Protein AF-A0A9N7RIL9-F1 (afdb_monomer_lite)

InterPro domains:
  IPR019371 KxDL domain [PF10241] (20-104)
  IPR039843 KxDL motif-containing protein 1-like [PTHR13511] (5-124)

Structure (mmCIF, N/CA/C/O backbone):
data_AF-A0A9N7RIL9-F1
#
_entry.id   AF-A0A9N7RIL9-F1
#
loop_
_atom_site.group_PDB
_atom_site.id
_atom_site.type_symbol
_atom_site.label_atom_id
_atom_site.label_alt_id
_atom_site.label_comp_id
_atom_site.label_asym_id
_atom_site.label_entity_id
_atom_site.label_seq_id
_atom_site.pdbx_PDB_ins_code
_atom_site.Cartn_x
_atom_site.Cartn_y
_atom_site.Cartn_z
_atom_site.occupancy
_atom_site.B_iso_or_equiv
_atom_site.auth_seq_id
_atom_site.auth_comp_id
_atom_site.auth_asym_id
_atom_site.auth_atom_id
_atom_site.pdbx_PDB_model_num
ATOM 1 N N . MET A 1 1 ? -43.716 -28.023 68.173 1.00 58.66 1 MET A N 1
ATOM 2 C CA . MET A 1 1 ? -42.344 -28.369 67.724 1.00 58.66 1 MET A CA 1
ATOM 3 C C . MET A 1 1 ? -42.119 -28.126 66.230 1.00 58.66 1 MET A C 1
ATOM 5 O O . MET A 1 1 ? -41.064 -27.609 65.900 1.00 58.66 1 MET A O 1
ATOM 9 N N . ALA A 1 2 ? -43.065 -28.442 65.333 1.00 64.94 2 ALA A N 1
ATOM 10 C CA . ALA A 1 2 ? -42.911 -28.171 63.893 1.00 64.94 2 ALA A 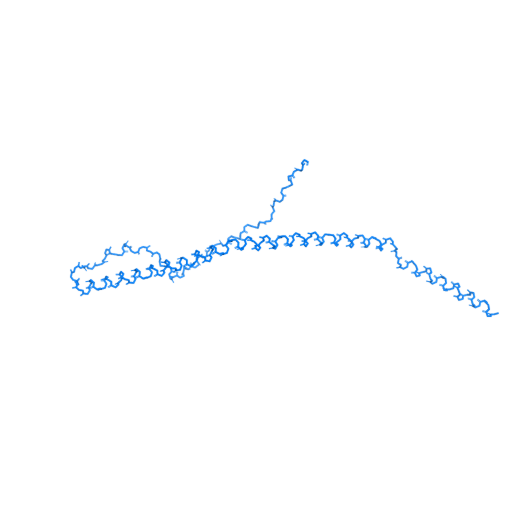CA 1
ATOM 11 C C . ALA A 1 2 ? -42.821 -26.667 63.543 1.00 64.94 2 ALA A C 1
ATOM 13 O O . ALA A 1 2 ? -42.020 -26.287 62.695 1.00 64.94 2 ALA A O 1
ATOM 14 N N . ASP A 1 3 ? -43.577 -25.824 64.249 1.00 67.00 3 ASP A N 1
ATOM 15 C CA . ASP A 1 3 ? -43.666 -24.379 63.985 1.00 67.00 3 ASP A CA 1
ATOM 16 C C . ASP A 1 3 ? -42.359 -23.625 64.306 1.00 67.00 3 ASP A C 1
ATOM 18 O O . ASP A 1 3 ? -41.794 -22.933 63.467 1.00 67.00 3 ASP A O 1
ATOM 22 N N . SER A 1 4 ? -41.763 -23.914 65.468 1.00 75.31 4 SER A N 1
ATOM 23 C CA . SER A 1 4 ? -40.465 -23.358 65.894 1.00 75.31 4 SER A CA 1
ATOM 24 C C . SER A 1 4 ? -39.304 -23.712 64.948 1.00 75.31 4 SER A C 1
ATOM 26 O O . SER A 1 4 ? -38.382 -22.917 64.765 1.00 75.31 4 SER A O 1
ATOM 28 N N . LYS A 1 5 ? -39.343 -24.889 64.308 1.00 79.38 5 LYS A N 1
ATOM 29 C CA . LYS A 1 5 ? -38.325 -25.291 63.326 1.00 79.38 5 LYS A CA 1
ATOM 30 C C . LYS A 1 5 ? -38.483 -24.528 62.006 1.00 79.38 5 LYS A C 1
ATOM 32 O O . LYS A 1 5 ? -37.482 -24.157 61.400 1.00 79.38 5 LYS A O 1
ATOM 37 N N . SER A 1 6 ? -39.725 -24.276 61.590 1.00 82.81 6 SER A N 1
ATOM 38 C CA . SER A 1 6 ? -40.055 -23.476 60.405 1.00 82.81 6 SER A CA 1
ATOM 39 C C . SER A 1 6 ? -39.596 -22.022 60.563 1.00 82.81 6 SER A C 1
ATOM 41 O O . SER A 1 6 ? -38.918 -21.485 59.688 1.00 82.81 6 SER A O 1
ATOM 43 N N . GLU A 1 7 ? -39.868 -21.410 61.718 1.00 85.06 7 GLU A N 1
ATOM 44 C CA . GLU A 1 7 ? -39.427 -20.045 62.029 1.00 85.06 7 GLU A CA 1
ATOM 45 C C . GLU A 1 7 ? -37.898 -19.926 62.108 1.00 85.06 7 GLU A C 1
ATOM 47 O O . GLU A 1 7 ? -37.322 -18.997 61.545 1.00 85.06 7 GLU A O 1
ATOM 52 N N . SER A 1 8 ? -37.220 -20.902 62.722 1.00 88.25 8 SER A N 1
ATOM 53 C CA . SER A 1 8 ? -35.751 -20.949 62.771 1.00 88.25 8 SER A CA 1
ATOM 54 C C . SER A 1 8 ? -35.124 -21.071 61.377 1.00 88.25 8 SER A C 1
ATOM 56 O O . SER A 1 8 ? -34.173 -20.354 61.067 1.00 88.25 8 SER A O 1
ATOM 58 N N . MET A 1 9 ? -35.677 -21.924 60.508 1.00 89.75 9 MET A N 1
ATOM 59 C CA . MET A 1 9 ? -35.212 -22.052 59.123 1.00 89.75 9 MET A CA 1
ATOM 60 C C . MET A 1 9 ? -35.422 -20.766 58.325 1.00 89.75 9 MET A C 1
ATOM 62 O O . MET A 1 9 ? -34.564 -20.387 57.528 1.00 89.75 9 MET A O 1
ATOM 66 N N . ARG A 1 10 ? -36.546 -20.081 58.544 1.00 90.88 10 ARG A N 1
ATOM 67 C CA . ARG A 1 10 ? -36.850 -18.821 57.872 1.00 90.88 10 ARG A CA 1
ATOM 68 C C . ARG A 1 10 ? -35.921 -17.695 58.331 1.00 90.88 10 ARG A C 1
ATOM 70 O O . ARG A 1 10 ? -35.387 -16.988 57.485 1.00 90.88 10 ARG A O 1
ATOM 77 N N . SER A 1 11 ? -35.647 -17.594 59.631 1.00 91.25 11 SER A N 1
ATOM 78 C CA . SER A 1 11 ? -34.666 -16.645 60.170 1.00 91.25 11 SER A CA 1
ATOM 79 C C . SER A 1 11 ? -33.259 -16.913 59.627 1.00 91.25 11 SER A C 1
ATOM 81 O O . SER A 1 11 ? -32.573 -15.979 59.229 1.00 91.25 11 SER A O 1
ATOM 83 N N . ALA A 1 12 ? -32.842 -18.181 59.545 1.00 92.19 12 ALA A N 1
ATOM 84 C CA . ALA A 1 12 ? -31.547 -18.548 58.974 1.00 92.19 12 ALA A CA 1
ATOM 85 C C . ALA A 1 12 ? -31.454 -18.210 57.475 1.00 92.19 12 ALA A C 1
ATOM 87 O O . ALA A 1 12 ? -30.419 -17.738 57.014 1.00 92.19 12 ALA A O 1
ATOM 88 N N . ALA A 1 13 ? -32.535 -18.403 56.711 1.00 93.62 13 ALA A N 1
ATOM 89 C CA . ALA A 1 13 ? -32.590 -18.017 55.302 1.00 93.62 13 ALA A CA 1
ATOM 90 C C . ALA A 1 13 ? -32.543 -16.489 55.110 1.00 93.62 13 ALA A C 1
ATOM 92 O O . ALA A 1 13 ? -31.906 -16.005 54.174 1.00 93.62 13 ALA A O 1
ATOM 93 N N . GLU A 1 14 ? -33.184 -15.724 55.997 1.00 92.88 14 GLU A N 1
ATOM 94 C CA . GLU A 1 14 ? -33.138 -14.259 55.986 1.00 92.88 14 GLU A CA 1
ATOM 95 C C . GLU A 1 14 ? -31.742 -13.720 56.338 1.00 92.88 14 GLU A C 1
ATOM 97 O O . GLU A 1 14 ? -31.284 -12.774 55.698 1.00 92.88 14 GLU A O 1
ATOM 102 N N . GLU A 1 15 ? -31.049 -14.334 57.302 1.00 92.00 15 GLU A N 1
ATOM 103 C CA . GLU A 1 15 ? -29.650 -14.032 57.649 1.00 92.00 15 GLU A CA 1
ATOM 104 C C . GLU A 1 15 ? -28.726 -14.287 56.447 1.00 92.00 15 GLU A C 1
ATOM 106 O O . GLU A 1 15 ? -27.992 -13.406 56.001 1.00 92.00 15 GLU A O 1
ATOM 111 N N . LEU A 1 16 ? -28.847 -15.472 55.843 1.00 92.12 16 LEU A N 1
ATOM 112 C CA . LEU A 1 16 ? -28.032 -15.893 54.705 1.00 92.12 16 LEU A CA 1
ATOM 113 C C . LEU A 1 16 ? -28.285 -15.004 53.479 1.00 92.12 16 LEU A C 1
ATOM 115 O O . LEU A 1 16 ? -27.351 -14.638 52.772 1.00 92.12 16 LEU A O 1
ATOM 119 N N . SER A 1 17 ? -29.533 -14.575 53.258 1.00 91.62 17 SER A N 1
ATOM 120 C CA . SER A 1 17 ? -29.874 -13.616 52.204 1.00 91.62 17 SER A CA 1
ATOM 121 C C . SER A 1 17 ? -29.326 -12.206 52.458 1.00 91.62 17 SER A C 1
ATOM 123 O O . SER A 1 17 ? -29.117 -11.481 51.482 1.00 91.62 17 SER A O 1
ATOM 125 N N . ARG A 1 18 ? -29.132 -11.783 53.715 1.00 87.50 18 ARG A N 1
ATOM 126 C CA . ARG A 1 18 ? -28.498 -10.491 54.033 1.00 87.50 18 ARG A CA 1
ATOM 127 C C . ARG A 1 18 ? -27.005 -10.538 53.757 1.00 87.50 18 ARG A C 1
ATOM 129 O O . ARG A 1 18 ? -26.522 -9.655 53.059 1.00 87.50 18 ARG A O 1
ATOM 136 N N . GLU A 1 19 ? -26.321 -11.588 54.198 1.00 88.25 19 GLU A N 1
ATOM 137 C CA . GLU A 1 19 ? -24.904 -11.810 53.875 1.00 88.25 19 GLU A CA 1
ATOM 138 C C . GLU A 1 19 ? -24.683 -11.924 52.358 1.00 88.25 19 GLU A C 1
ATOM 140 O O . GLU A 1 19 ? -23.740 -11.374 51.800 1.00 88.25 19 GLU A O 1
ATOM 145 N N . PHE A 1 20 ? -25.615 -12.539 51.626 1.00 85.50 20 PHE A N 1
ATOM 146 C CA . PHE A 1 20 ? -25.522 -12.582 50.164 1.00 85.50 20 PHE A CA 1
ATOM 147 C C . PHE A 1 20 ? -25.625 -11.201 49.494 1.00 85.50 20 PHE A C 1
ATOM 149 O O . PHE A 1 20 ? -25.102 -11.009 48.399 1.00 85.50 20 PHE A O 1
ATOM 156 N N . LYS A 1 21 ? -26.286 -10.228 50.134 1.00 84.38 21 LYS A N 1
ATOM 157 C CA . LYS A 1 21 ? -26.389 -8.849 49.629 1.00 84.38 21 LYS A CA 1
ATOM 158 C C . LYS A 1 21 ? -25.150 -8.007 49.924 1.00 84.38 21 LYS A C 1
ATOM 160 O O . LYS A 1 21 ? -24.951 -7.018 49.233 1.00 84.38 21 LYS A O 1
ATOM 165 N N . THR A 1 22 ? -24.339 -8.372 50.916 1.00 84.62 22 THR A N 1
ATOM 166 C CA . THR A 1 22 ? -23.093 -7.654 51.247 1.00 84.62 22 THR A CA 1
ATOM 167 C C . THR A 1 22 ? -21.914 -8.113 50.388 1.00 84.62 22 THR A C 1
ATOM 169 O O . THR A 1 22 ? -20.946 -7.377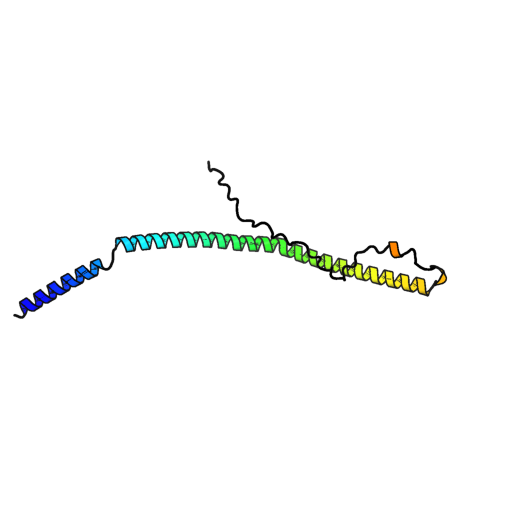 50.234 1.00 84.62 22 THR A O 1
ATOM 172 N N . LEU A 1 23 ? -22.013 -9.298 49.776 1.00 86.06 23 LEU A N 1
ATOM 173 C CA . LEU A 1 23 ? -21.013 -9.866 48.864 1.00 86.06 23 LEU A CA 1
ATOM 174 C C . LEU A 1 23 ? -20.796 -9.060 47.574 1.00 86.06 23 LEU A C 1
ATOM 176 O O . LEU A 1 23 ? -19.775 -9.244 46.912 1.00 86.06 23 LEU A O 1
ATOM 180 N N . VAL A 1 24 ? -21.742 -8.199 47.197 1.00 86.56 24 VAL A N 1
ATOM 181 C CA . VAL A 1 24 ? -21.651 -7.371 45.992 1.00 86.56 24 VAL A CA 1
ATOM 182 C C . VAL A 1 24 ? -21.940 -5.927 46.359 1.00 86.56 24 VAL A C 1
ATOM 184 O O . VAL A 1 24 ? -23.076 -5.569 46.667 1.00 86.56 24 VAL A O 1
ATOM 187 N N . ASP A 1 25 ? -20.910 -5.093 46.276 1.00 89.00 25 ASP A N 1
ATOM 188 C CA . ASP A 1 25 ? -21.053 -3.661 46.468 1.00 89.00 25 ASP A CA 1
ATOM 189 C C . ASP A 1 25 ? -21.591 -3.002 45.185 1.00 89.00 25 ASP A C 1
ATOM 191 O O . ASP A 1 25 ? -21.004 -3.074 44.101 1.00 89.00 25 ASP A O 1
ATOM 195 N N . SER A 1 26 ? -22.765 -2.378 45.289 1.00 87.69 26 SER A N 1
ATOM 196 C CA . SER A 1 26 ? -23.422 -1.731 44.151 1.00 87.69 26 SER A CA 1
ATOM 197 C C . SER A 1 26 ? -22.695 -0.475 43.665 1.00 87.69 26 SER A C 1
ATOM 199 O O . SER A 1 26 ? -22.826 -0.111 42.497 1.00 87.69 26 SER A O 1
ATOM 201 N N . GLN A 1 27 ? -21.952 0.198 44.545 1.00 92.31 27 GLN A N 1
ATOM 202 C CA . GLN A 1 27 ? -21.197 1.400 44.207 1.00 92.31 27 GLN A CA 1
ATOM 203 C C . GLN A 1 27 ? -19.936 1.034 43.412 1.00 92.31 27 GLN A C 1
ATOM 205 O O . GLN A 1 27 ? -19.639 1.691 42.411 1.00 92.31 27 GLN A O 1
ATOM 210 N N . ASP A 1 28 ? -19.258 -0.052 43.778 1.00 93.12 28 ASP A N 1
ATOM 211 C CA . ASP A 1 28 ? -18.134 -0.607 43.023 1.00 93.12 28 ASP A CA 1
ATOM 212 C C . ASP A 1 28 ? -18.570 -1.090 41.635 1.00 93.12 28 ASP A C 1
ATOM 214 O O . ASP A 1 28 ? -17.876 -0.834 40.649 1.00 93.12 28 ASP A O 1
ATOM 218 N N . LEU A 1 29 ? -19.746 -1.724 41.519 1.00 93.69 29 LEU A N 1
ATOM 219 C CA . LEU A 1 29 ? -20.303 -2.111 40.217 1.00 93.69 29 LEU A CA 1
ATOM 220 C C . LEU A 1 29 ? -20.583 -0.905 39.312 1.00 93.69 29 LEU A C 1
ATOM 222 O O . LEU A 1 29 ? -20.283 -0.956 38.117 1.00 93.69 29 LEU A O 1
ATOM 226 N N . GLU A 1 30 ? -21.130 0.183 39.856 1.00 96.12 30 GLU A N 1
ATOM 227 C CA . GLU A 1 30 ? -21.391 1.392 39.070 1.00 96.12 30 GLU A CA 1
ATOM 228 C C . GLU A 1 30 ? -20.083 2.108 38.690 1.00 96.12 30 GLU A C 1
ATOM 230 O O . GLU A 1 30 ? -19.924 2.535 37.546 1.00 96.12 30 GLU A O 1
ATOM 235 N N . SER A 1 31 ? -19.098 2.148 39.593 1.00 97.19 31 SER A N 1
ATOM 236 C CA . SER A 1 31 ? -17.749 2.663 39.310 1.00 97.19 31 SER A CA 1
ATOM 237 C C . SER A 1 31 ? -17.045 1.856 38.211 1.00 97.19 31 SER A C 1
ATOM 239 O O . SER A 1 31 ? -16.453 2.417 37.277 1.00 97.19 31 SER A O 1
ATOM 241 N N . LEU A 1 32 ? -17.164 0.524 38.257 1.00 97.50 32 LEU A N 1
ATOM 242 C CA . LEU A 1 32 ? -16.642 -0.370 37.227 1.00 97.50 32 LEU A CA 1
ATOM 243 C C . LEU A 1 32 ? -17.328 -0.116 35.883 1.00 97.50 32 LEU A C 1
ATOM 245 O O . LEU A 1 32 ? -16.650 0.019 34.863 1.00 97.50 32 LEU A O 1
ATOM 249 N N . ARG A 1 33 ? -18.658 0.003 35.876 1.00 97.62 33 ARG A N 1
ATOM 250 C CA . ARG A 1 33 ? -19.440 0.313 34.676 1.00 97.62 33 ARG A CA 1
ATOM 251 C C . ARG A 1 33 ? -19.047 1.663 34.076 1.00 97.62 33 ARG A C 1
ATOM 253 O O . ARG A 1 33 ? -18.853 1.764 32.865 1.00 97.62 33 ARG A 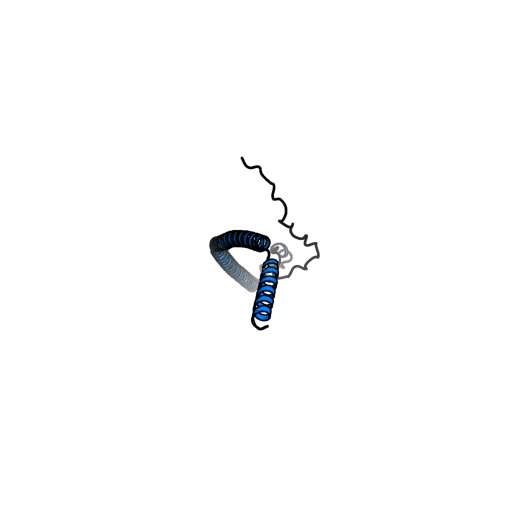O 1
ATOM 260 N N . GLN A 1 34 ? -18.888 2.692 34.905 1.00 98.31 34 GLN A N 1
ATOM 261 C CA . GLN A 1 34 ? -18.440 4.013 34.468 1.00 98.31 34 GLN A CA 1
ATOM 262 C C . GLN A 1 34 ? -17.041 3.942 33.842 1.00 98.31 34 GLN A C 1
ATOM 264 O O . GLN A 1 34 ? -16.814 4.496 32.764 1.00 98.31 34 GLN A O 1
ATOM 269 N N . SER A 1 35 ? -16.123 3.209 34.475 1.00 98.31 35 SER A N 1
ATOM 270 C CA . SER A 1 35 ? -14.767 2.998 33.961 1.00 98.31 35 SER A CA 1
ATOM 271 C C . SER A 1 35 ? -14.776 2.266 32.617 1.00 98.31 35 SER A C 1
ATOM 273 O O . SER A 1 35 ? -14.081 2.672 31.686 1.00 98.31 35 SER A O 1
ATOM 275 N N . GLN A 1 36 ? -15.607 1.231 32.474 1.00 98.56 36 GLN A N 1
ATOM 276 C CA . GLN A 1 36 ? -15.779 0.501 31.217 1.00 98.56 36 GLN A CA 1
ATOM 277 C C . GLN A 1 36 ? -16.338 1.391 30.101 1.00 98.56 36 GLN A C 1
ATOM 279 O O . GLN A 1 36 ? -15.833 1.335 28.982 1.00 98.56 36 GLN A O 1
ATOM 284 N N . ASN A 1 37 ? -17.316 2.253 30.395 1.00 98.50 37 ASN A N 1
ATOM 285 C CA . ASN A 1 37 ? -17.852 3.205 29.417 1.00 98.50 37 ASN A CA 1
ATOM 286 C C . ASN A 1 37 ? -16.793 4.219 28.962 1.00 98.50 37 ASN A C 1
ATOM 288 O O . ASN A 1 37 ? -16.700 4.519 27.773 1.00 98.50 37 ASN A O 1
ATOM 292 N N . LEU A 1 38 ? -15.959 4.714 29.884 1.00 98.50 38 LEU A N 1
ATOM 293 C CA . LEU A 1 38 ? -14.852 5.607 29.540 1.00 98.50 38 LEU A CA 1
ATOM 294 C C . LEU A 1 38 ? -13.822 4.906 28.643 1.00 98.50 38 LEU A C 1
ATOM 296 O O . LEU A 1 38 ? -13.372 5.477 27.651 1.00 98.50 38 LEU A O 1
ATOM 300 N N . ILE A 1 39 ? -13.455 3.665 28.976 1.00 98.62 39 ILE A N 1
ATOM 301 C CA . ILE A 1 39 ? -12.538 2.854 28.165 1.00 98.62 39 ILE A CA 1
ATOM 302 C C . ILE A 1 39 ? -13.130 2.621 26.773 1.00 98.62 39 ILE A C 1
ATOM 304 O O . ILE A 1 39 ? -12.429 2.809 25.780 1.00 98.62 39 ILE A O 1
ATOM 308 N N . LEU A 1 40 ? -14.415 2.265 26.692 1.00 98.62 40 LEU A N 1
ATOM 309 C CA . LEU A 1 40 ? -15.112 2.052 25.428 1.00 98.62 40 LEU A CA 1
ATOM 310 C C . LEU A 1 40 ? -15.087 3.309 24.553 1.00 98.62 40 LEU A C 1
ATOM 312 O O . LEU A 1 40 ? -14.701 3.210 23.391 1.00 98.62 40 LEU A O 1
ATOM 316 N N . GLY A 1 41 ? -15.411 4.479 25.112 1.00 98.62 41 GLY A N 1
ATOM 317 C CA . GLY A 1 41 ? -15.359 5.747 24.379 1.00 98.62 41 GLY A CA 1
ATOM 318 C C . GLY A 1 41 ? -13.960 6.039 23.834 1.00 98.62 41 GLY A C 1
ATOM 319 O O . GLY A 1 41 ? -13.792 6.285 22.644 1.00 98.62 41 GLY A O 1
ATOM 320 N N . ARG A 1 42 ? -12.919 5.873 24.661 1.00 98.50 42 ARG A N 1
ATOM 321 C CA . ARG A 1 42 ? -11.526 6.068 24.219 1.00 98.50 42 ARG A CA 1
ATOM 322 C C . ARG A 1 42 ? -11.104 5.096 23.115 1.00 98.50 42 ARG A C 1
ATOM 324 O O . ARG A 1 42 ? -10.325 5.471 22.235 1.00 98.50 42 ARG A O 1
ATOM 331 N N . LEU A 1 43 ? -11.573 3.849 23.164 1.00 98.56 43 LEU A N 1
ATOM 332 C CA . LEU A 1 43 ? -11.309 2.858 22.118 1.00 98.56 43 LEU A CA 1
ATOM 333 C C . LEU A 1 43 ? -12.036 3.209 20.818 1.00 98.56 43 LEU A C 1
ATOM 335 O O . LEU A 1 43 ? -11.454 3.058 19.746 1.00 98.56 43 LEU A O 1
ATOM 339 N N . GLN A 1 44 ? -13.268 3.710 20.905 1.00 98.62 44 GLN A N 1
ATOM 340 C CA . GLN A 1 44 ? -14.026 4.185 19.750 1.00 98.62 44 GLN A CA 1
ATOM 341 C C . GLN A 1 44 ? -13.346 5.393 19.097 1.00 98.62 44 GLN A C 1
ATOM 343 O O . GLN A 1 44 ? -13.110 5.361 17.890 1.00 98.62 44 GLN A O 1
ATOM 348 N N . ASP A 1 45 ? -12.933 6.387 19.887 1.00 98.62 45 ASP A N 1
ATOM 349 C CA . ASP A 1 45 ? -12.184 7.553 19.402 1.00 98.62 45 ASP A CA 1
ATOM 350 C C . ASP A 1 45 ? -10.885 7.131 18.703 1.00 98.62 45 ASP A C 1
ATOM 352 O O . ASP A 1 45 ? -10.578 7.577 17.596 1.00 98.62 45 ASP A O 1
ATOM 356 N N . SER A 1 46 ? -10.132 6.212 19.319 1.00 98.62 46 SER A N 1
ATOM 357 C CA . SER A 1 46 ? -8.882 5.699 18.744 1.00 98.62 46 SER A CA 1
ATOM 358 C C . SER A 1 46 ? -9.127 4.963 17.425 1.00 98.62 46 SER A C 1
ATOM 360 O O . SER A 1 46 ? -8.365 5.125 16.475 1.00 98.62 46 SER A O 1
ATOM 362 N N . ASN A 1 47 ? -10.199 4.172 17.344 1.00 98.44 47 ASN A N 1
ATOM 363 C CA . ASN A 1 47 ? -10.561 3.447 16.130 1.00 98.44 47 ASN A CA 1
ATOM 364 C C . ASN A 1 47 ? -10.978 4.404 15.000 1.00 98.44 47 ASN A C 1
ATOM 366 O O . ASN A 1 47 ? -10.573 4.219 13.854 1.00 98.44 47 ASN A O 1
ATOM 370 N N . ALA A 1 48 ? -11.706 5.477 15.319 1.00 98.31 48 ALA A N 1
ATOM 371 C CA . ALA A 1 48 ? -12.052 6.512 14.347 1.00 98.31 48 ALA A CA 1
ATOM 372 C C . ALA A 1 48 ? -10.799 7.196 13.772 1.00 98.31 48 ALA A C 1
ATOM 374 O O . ALA A 1 48 ? -10.669 7.334 12.555 1.00 98.31 48 ALA A O 1
ATOM 375 N N . VAL A 1 49 ? -9.836 7.550 14.632 1.00 98.50 49 VAL A N 1
ATOM 376 C CA . VAL A 1 49 ? -8.556 8.137 14.201 1.00 98.50 49 VAL A CA 1
ATOM 377 C C . VAL A 1 49 ? -7.762 7.169 13.320 1.00 98.50 49 VAL A C 1
ATOM 379 O O . VAL A 1 49 ? -7.252 7.578 12.278 1.00 98.50 49 VAL A O 1
ATOM 382 N N . LEU A 1 50 ? -7.673 5.890 13.700 1.00 98.56 50 LEU A N 1
ATOM 383 C CA . LEU A 1 50 ? -6.977 4.874 12.901 1.00 98.56 50 LEU A CA 1
ATOM 384 C C . LEU A 1 50 ? -7.657 4.630 11.554 1.00 98.56 50 LEU A C 1
ATOM 386 O O . LEU A 1 50 ? -6.971 4.478 10.550 1.00 98.56 50 LEU A O 1
ATOM 390 N N . SER A 1 51 ? -8.988 4.633 11.515 1.00 98.31 51 SER A N 1
ATOM 391 C CA . SER A 1 51 ? -9.748 4.471 10.273 1.00 98.31 51 SER A CA 1
ATOM 392 C C . SER A 1 51 ? -9.465 5.618 9.302 1.00 98.31 51 SER A C 1
ATOM 394 O O . SER A 1 51 ? -9.122 5.370 8.148 1.00 98.31 51 SER A O 1
ATOM 396 N N . HIS A 1 52 ? -9.498 6.862 9.790 1.00 98.12 52 HIS A N 1
ATOM 397 C CA . HIS A 1 52 ? -9.148 8.034 8.987 1.00 98.12 52 HIS A CA 1
ATOM 398 C C . HIS A 1 52 ? -7.678 8.013 8.542 1.00 98.12 52 HIS A C 1
ATOM 400 O O . HIS A 1 52 ? -7.365 8.365 7.408 1.00 98.12 52 HIS A O 1
ATOM 406 N N . PHE A 1 53 ? -6.757 7.589 9.414 1.00 98.19 53 PHE A N 1
ATOM 407 C CA . PHE A 1 53 ? -5.350 7.437 9.044 1.00 98.19 53 PHE A CA 1
ATOM 408 C C . PHE A 1 53 ? -5.161 6.393 7.940 1.00 98.19 53 PHE A C 1
ATOM 410 O O . PHE A 1 53 ? -4.431 6.655 6.987 1.00 98.19 53 PHE A O 1
ATOM 417 N N . ASN A 1 54 ? -5.827 5.241 8.045 1.00 98.25 54 ASN A N 1
ATOM 418 C CA . ASN A 1 54 ? -5.752 4.186 7.039 1.00 98.25 54 ASN A CA 1
ATOM 419 C C . ASN A 1 54 ? -6.235 4.702 5.678 1.00 98.25 54 ASN A C 1
ATOM 421 O O . ASN A 1 54 ? -5.484 4.609 4.710 1.00 98.25 54 ASN A O 1
ATOM 425 N N . GLU A 1 55 ? -7.412 5.331 5.629 1.00 97.94 55 GLU A N 1
ATOM 426 C CA . GLU A 1 55 ? -7.962 5.939 4.409 1.00 97.94 55 GLU A CA 1
ATOM 427 C C . GLU A 1 55 ? -7.027 7.009 3.827 1.00 97.94 55 GLU A C 1
ATOM 429 O O . GLU A 1 55 ? -6.697 6.990 2.642 1.00 97.94 55 GLU A O 1
ATOM 434 N N . TYR A 1 56 ? -6.533 7.922 4.666 1.00 98.19 56 TYR A N 1
ATOM 435 C CA . TYR A 1 56 ? -5.596 8.957 4.237 1.00 98.19 56 TYR A CA 1
ATOM 436 C C . TYR A 1 56 ? -4.300 8.362 3.670 1.00 98.19 56 TYR A C 1
ATOM 438 O O . TYR A 1 56 ? -3.812 8.803 2.628 1.00 98.19 56 TYR A O 1
ATOM 446 N N . SER A 1 57 ? -3.739 7.353 4.341 1.00 98.00 57 SER A N 1
ATOM 447 C CA . SER A 1 57 ? -2.499 6.704 3.912 1.00 98.00 57 SER A CA 1
ATOM 448 C C . SER A 1 57 ? -2.668 5.956 2.589 1.00 98.00 57 SER A C 1
ATOM 450 O O . SER A 1 57 ? -1.780 6.020 1.738 1.00 98.00 57 SER A O 1
ATOM 452 N N . GLU A 1 58 ? -3.821 5.314 2.386 1.00 98.12 58 GLU A N 1
ATOM 453 C CA . GLU A 1 58 ? -4.169 4.639 1.139 1.00 98.12 58 GLU A CA 1
ATOM 454 C C . GLU A 1 58 ? -4.307 5.646 -0.006 1.00 98.12 58 GLU A C 1
ATOM 456 O O . GLU A 1 58 ? -3.687 5.463 -1.054 1.00 98.12 58 GLU A O 1
ATOM 461 N N . ASN A 1 59 ? -5.025 6.750 0.215 1.00 98.00 59 ASN A N 1
ATOM 462 C CA . ASN A 1 59 ? -5.197 7.810 -0.780 1.00 98.00 59 ASN A CA 1
ATOM 463 C C . ASN A 1 59 ? -3.861 8.452 -1.177 1.00 98.00 59 ASN A C 1
ATOM 465 O O . ASN A 1 59 ? -3.568 8.587 -2.364 1.00 98.00 59 ASN A O 1
ATOM 469 N N . CYS A 1 60 ? -3.017 8.783 -0.197 1.00 97.69 60 CYS A N 1
ATOM 470 C CA . CYS A 1 60 ? -1.685 9.336 -0.440 1.00 97.69 60 CYS A CA 1
ATOM 471 C C . CYS A 1 60 ? -0.819 8.373 -1.270 1.00 97.69 60 CYS A C 1
ATOM 473 O O . CYS A 1 60 ? -0.165 8.778 -2.232 1.00 97.69 60 CYS A O 1
ATOM 475 N N . PHE A 1 61 ? -0.849 7.075 -0.949 1.00 97.50 61 PHE A N 1
ATOM 476 C CA . PHE A 1 61 ? -0.128 6.070 -1.726 1.00 97.50 61 PHE A CA 1
ATOM 477 C C . PHE A 1 61 ? -0.679 5.931 -3.151 1.00 97.50 61 PHE A C 1
ATOM 479 O O . PHE A 1 61 ? 0.099 5.857 -4.106 1.00 97.50 61 PHE A O 1
ATOM 486 N N . ALA A 1 62 ? -2.003 5.904 -3.307 1.00 97.81 62 ALA A N 1
ATOM 487 C CA . ALA A 1 62 ? -2.665 5.789 -4.600 1.00 97.81 62 ALA A CA 1
ATOM 488 C C . ALA A 1 62 ? -2.364 6.981 -5.522 1.00 97.81 62 ALA A C 1
ATOM 490 O O . ALA A 1 62 ? -2.262 6.794 -6.734 1.00 97.81 62 ALA A O 1
ATOM 491 N N . GLU A 1 63 ? -2.167 8.176 -4.960 1.00 97.62 63 GLU A N 1
ATOM 492 C CA . GLU A 1 63 ? -1.780 9.377 -5.703 1.00 97.62 63 GLU A CA 1
ATOM 493 C C . GLU A 1 63 ? -0.360 9.264 -6.284 1.00 97.62 63 GLU A C 1
ATOM 495 O O . GLU A 1 63 ? -0.149 9.533 -7.465 1.00 97.62 63 GLU A O 1
ATOM 500 N N . VAL A 1 64 ? 0.617 8.808 -5.490 1.00 97.56 64 VAL A N 1
ATOM 501 C CA . VAL A 1 64 ? 2.041 8.838 -5.890 1.00 97.56 64 VAL A CA 1
ATOM 502 C C . VAL A 1 64 ? 2.536 7.557 -6.574 1.00 97.56 64 VAL A C 1
ATOM 504 O O . VAL A 1 64 ? 3.474 7.586 -7.375 1.00 97.56 64 VAL A O 1
ATOM 507 N N . SER A 1 65 ? 1.931 6.406 -6.273 1.00 98.06 65 SER A N 1
ATOM 508 C CA . SER A 1 65 ? 2.367 5.091 -6.771 1.00 98.06 65 SER A CA 1
ATOM 509 C C . SER A 1 65 ? 2.372 4.971 -8.311 1.00 98.06 65 SER A C 1
ATOM 511 O O . SER A 1 65 ? 3.360 4.466 -8.866 1.00 98.06 65 SER A O 1
ATOM 513 N N . PRO A 1 66 ? 1.359 5.475 -9.049 1.00 98.00 66 PRO A N 1
ATOM 514 C CA . PRO A 1 66 ? 1.349 5.427 -10.512 1.00 98.00 66 PRO A CA 1
ATOM 515 C C . PRO A 1 66 ? 2.506 6.203 -11.150 1.00 98.00 66 PRO A C 1
ATOM 517 O O . PRO A 1 66 ? 3.104 5.728 -12.122 1.00 98.00 66 PRO A O 1
ATOM 520 N N . ASP A 1 67 ? 2.858 7.361 -10.589 1.00 98.06 67 ASP A N 1
ATOM 521 C CA . ASP A 1 67 ? 3.952 8.192 -11.089 1.00 98.06 67 ASP A CA 1
ATOM 522 C C . ASP A 1 67 ? 5.305 7.523 -10.861 1.00 98.06 67 ASP A C 1
ATOM 524 O O . ASP A 1 67 ? 6.110 7.429 -11.793 1.00 98.06 67 ASP A O 1
ATOM 528 N N . PHE A 1 68 ? 5.535 6.927 -9.686 1.00 98.00 68 PHE A N 1
ATOM 529 C CA . PHE A 1 68 ? 6.730 6.109 -9.459 1.00 98.00 68 PHE A CA 1
ATOM 530 C C . PHE A 1 68 ? 6.827 4.938 -10.440 1.00 98.00 68 PHE A C 1
ATOM 532 O O . PHE A 1 68 ? 7.900 4.684 -11.003 1.00 98.00 68 PHE A O 1
ATOM 539 N N . ALA A 1 69 ? 5.718 4.237 -10.696 1.00 98.06 69 ALA A N 1
ATOM 540 C CA . ALA A 1 69 ? 5.688 3.146 -11.664 1.00 98.06 69 ALA A CA 1
ATOM 541 C C . ALA A 1 69 ? 6.015 3.640 -13.084 1.00 98.06 69 ALA A C 1
ATOM 543 O O . ALA A 1 69 ? 6.810 3.014 -13.795 1.00 98.06 69 ALA A O 1
ATOM 544 N N . LYS A 1 70 ? 5.456 4.785 -13.491 1.00 98.44 70 LYS A N 1
ATOM 545 C CA . LYS A 1 70 ? 5.728 5.433 -14.780 1.00 98.44 70 LYS A CA 1
ATOM 546 C C . LYS A 1 70 ? 7.192 5.855 -14.904 1.00 98.44 70 LYS A C 1
ATOM 548 O O . LYS 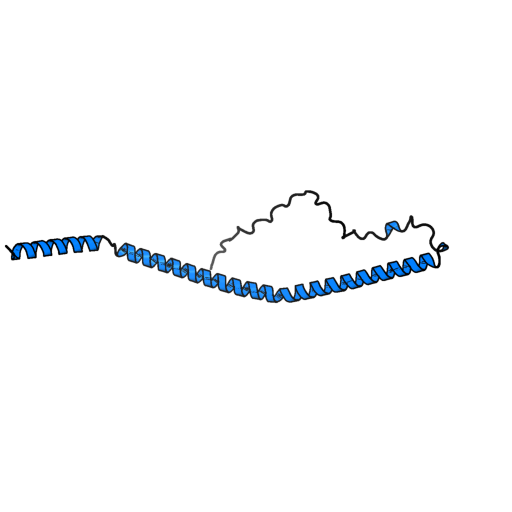A 1 70 ? 7.836 5.518 -15.898 1.00 98.44 70 LYS A O 1
ATOM 553 N N . HIS A 1 71 ? 7.742 6.535 -13.903 1.00 98.31 71 HIS A N 1
ATOM 554 C CA . HIS A 1 71 ? 9.136 6.978 -13.894 1.00 98.31 71 HIS A CA 1
ATOM 555 C C . HIS A 1 71 ? 10.111 5.799 -13.913 1.00 98.31 71 HIS A C 1
ATOM 557 O O . HIS A 1 71 ? 11.074 5.811 -14.677 1.00 98.31 71 HIS A O 1
ATOM 563 N N . THR A 1 72 ? 9.817 4.732 -13.167 1.00 98.56 72 THR A N 1
ATOM 564 C CA . THR A 1 72 ? 10.621 3.501 -13.177 1.00 98.56 72 THR A CA 1
ATOM 565 C C . THR A 1 72 ? 10.633 2.847 -14.560 1.00 98.56 72 THR A C 1
ATOM 567 O O . THR A 1 72 ? 11.680 2.396 -15.027 1.00 98.56 72 THR A O 1
ATOM 570 N N . ARG A 1 73 ? 9.484 2.799 -15.249 1.00 98.44 73 ARG A N 1
ATOM 571 C CA . ARG A 1 73 ? 9.402 2.285 -16.629 1.00 98.44 73 ARG A CA 1
ATOM 572 C C . ARG A 1 73 ? 10.206 3.147 -17.602 1.00 98.44 73 ARG A C 1
ATOM 574 O O . ARG A 1 73 ? 10.938 2.594 -18.419 1.00 98.44 73 ARG A O 1
ATOM 581 N N . LEU A 1 74 ? 10.115 4.472 -17.483 1.00 98.44 74 LEU A N 1
ATOM 582 C CA . LEU A 1 74 ? 10.888 5.401 -18.308 1.00 98.44 74 LEU A CA 1
ATOM 583 C C . LEU A 1 74 ? 12.397 5.198 -18.116 1.00 98.44 74 LEU A C 1
ATOM 585 O O . LEU A 1 74 ? 13.114 5.040 -19.099 1.00 98.44 74 LEU A O 1
ATOM 589 N N . LEU A 1 75 ? 12.867 5.109 -16.868 1.00 98.62 75 LEU A N 1
ATOM 590 C CA . LEU A 1 75 ? 14.279 4.862 -16.561 1.00 98.62 75 LEU A CA 1
ATOM 591 C C . LEU A 1 75 ? 14.785 3.548 -17.171 1.00 98.62 75 LEU A C 1
ATOM 593 O O . LEU A 1 75 ? 15.885 3.504 -17.719 1.00 98.62 75 LEU A O 1
ATOM 597 N N . LYS A 1 76 ? 13.972 2.483 -17.129 1.00 98.38 76 LYS A N 1
ATOM 598 C CA . LYS A 1 76 ? 14.303 1.198 -17.769 1.00 98.38 76 LYS A CA 1
ATOM 599 C C . LYS A 1 76 ? 14.422 1.324 -19.289 1.00 98.38 76 LYS A C 1
ATOM 601 O O . LYS A 1 76 ? 15.352 0.759 -19.861 1.00 98.38 76 LYS A O 1
ATOM 606 N N . SER A 1 77 ? 13.521 2.074 -19.926 1.00 98.50 77 SER A N 1
ATOM 607 C CA . SER A 1 77 ? 13.597 2.351 -21.366 1.00 98.50 77 SER A CA 1
ATOM 608 C C . SER A 1 77 ? 14.874 3.111 -21.711 1.00 98.50 77 SER A C 1
ATOM 610 O O . SER A 1 77 ? 15.651 2.654 -22.539 1.00 98.50 77 SER A O 1
ATOM 612 N N . MET A 1 78 ? 15.147 4.208 -20.999 1.00 98.56 78 MET A N 1
ATOM 613 C CA . MET A 1 78 ? 16.344 5.024 -21.221 1.00 98.56 78 MET A CA 1
ATOM 614 C C . MET A 1 78 ? 17.632 4.214 -21.039 1.00 98.56 78 MET A C 1
ATOM 616 O O . MET A 1 78 ? 18.578 4.378 -21.807 1.00 98.56 78 MET A O 1
ATOM 620 N N . LYS A 1 79 ? 17.672 3.307 -20.052 1.00 97.50 79 LYS A N 1
ATOM 621 C CA . LYS A 1 79 ? 18.799 2.384 -19.881 1.00 97.50 79 LYS A CA 1
ATOM 622 C C . LYS A 1 79 ? 18.973 1.488 -21.112 1.00 97.50 79 LYS A C 1
ATOM 624 O O . LYS A 1 79 ? 20.084 1.383 -21.619 1.00 97.50 79 LYS A O 1
ATOM 629 N N . SER A 1 80 ? 17.893 0.872 -21.597 1.00 97.50 80 SER A N 1
ATOM 630 C CA . SER A 1 80 ? 17.932 0.017 -22.791 1.00 97.50 80 SER A CA 1
ATOM 631 C C . SER A 1 80 ? 18.425 0.780 -24.025 1.00 97.50 80 SER A C 1
ATOM 633 O O . SER A 1 80 ? 19.221 0.254 -24.803 1.00 97.50 80 SER A O 1
ATOM 635 N N . ASP A 1 81 ? 17.993 2.030 -24.188 1.00 98.12 81 ASP A N 1
ATOM 636 C CA . ASP A 1 81 ? 18.432 2.886 -25.291 1.00 98.12 81 ASP A CA 1
ATOM 637 C C . ASP A 1 81 ? 19.937 3.181 -25.199 1.00 98.12 81 ASP A C 1
ATOM 639 O O . ASP A 1 81 ? 20.659 3.070 -26.193 1.00 98.12 81 ASP A O 1
ATOM 643 N N . LEU A 1 82 ? 20.442 3.484 -23.998 1.00 98.25 82 LEU A N 1
ATOM 644 C CA . LEU A 1 82 ? 21.875 3.676 -23.761 1.00 98.25 82 LEU A CA 1
ATOM 645 C C . LEU A 1 82 ? 22.683 2.400 -24.016 1.00 98.25 82 LEU A C 1
ATOM 647 O O . LEU A 1 82 ? 23.717 2.466 -24.683 1.00 98.25 82 LEU A O 1
ATOM 651 N N . ASP A 1 83 ? 22.211 1.243 -23.548 1.00 95.88 83 ASP A N 1
ATOM 652 C CA . ASP A 1 83 ? 22.858 -0.050 -23.795 1.00 95.88 83 ASP A CA 1
ATOM 653 C C . ASP A 1 83 ? 22.989 -0.307 -25.310 1.00 95.88 83 ASP A C 1
ATOM 655 O O . ASP A 1 83 ? 24.053 -0.702 -25.803 1.00 95.88 83 ASP A O 1
ATOM 659 N N . TYR A 1 84 ? 21.933 -0.007 -26.074 1.00 97.88 84 TYR A N 1
ATOM 660 C CA . TYR A 1 84 ? 21.936 -0.126 -27.530 1.00 97.88 84 TYR A CA 1
ATOM 661 C C . TYR A 1 84 ? 22.913 0.851 -28.200 1.00 97.88 84 TYR A C 1
ATOM 663 O O . TYR A 1 84 ? 23.677 0.448 -29.085 1.00 97.88 84 TYR A O 1
ATOM 671 N N . ILE A 1 85 ? 22.945 2.116 -27.767 1.00 97.31 85 ILE A N 1
ATOM 672 C CA . ILE A 1 85 ? 23.892 3.122 -28.272 1.00 97.31 85 ILE A CA 1
ATOM 673 C C . ILE A 1 85 ? 25.336 2.671 -28.021 1.00 97.31 85 ILE A C 1
ATOM 675 O O . ILE A 1 85 ? 26.147 2.673 -28.951 1.00 97.31 85 ILE A O 1
ATOM 679 N N . PHE A 1 86 ? 25.670 2.215 -26.810 1.00 97.38 86 PHE A N 1
ATOM 680 C CA . PHE A 1 86 ? 27.022 1.743 -26.498 1.00 97.38 86 PHE A CA 1
ATOM 681 C C . PHE A 1 86 ? 27.408 0.500 -27.303 1.00 97.38 86 PHE A C 1
ATOM 683 O O . PHE A 1 86 ? 28.540 0.409 -27.790 1.00 97.38 86 PHE A O 1
ATOM 690 N N . LEU A 1 87 ? 26.471 -0.427 -27.522 1.00 95.88 87 LEU A N 1
ATOM 691 C CA . LEU A 1 87 ? 26.694 -1.584 -28.387 1.00 95.88 87 LEU A CA 1
ATOM 692 C C . LEU A 1 87 ? 26.999 -1.166 -29.833 1.00 95.88 87 LEU A C 1
ATOM 694 O O . LEU A 1 87 ? 27.939 -1.688 -30.447 1.00 95.88 87 LEU A O 1
ATOM 698 N N . LYS A 1 88 ? 26.235 -0.214 -30.382 1.00 96.75 88 LYS A N 1
ATOM 699 C CA . LYS A 1 88 ? 26.471 0.325 -31.728 1.00 96.75 88 LYS A CA 1
ATOM 700 C C . LYS A 1 88 ? 27.824 1.011 -31.818 1.00 96.75 88 LYS A C 1
ATOM 702 O O . LYS A 1 88 ? 28.589 0.676 -32.719 1.00 96.75 88 LYS A O 1
ATOM 707 N N . LEU A 1 89 ? 28.159 1.889 -30.874 1.00 94.75 89 LEU A N 1
ATOM 708 C CA . LEU A 1 89 ? 29.455 2.572 -30.837 1.00 94.75 89 LEU A CA 1
ATOM 709 C C . LEU A 1 89 ? 30.622 1.579 -30.794 1.00 94.75 89 LEU A C 1
ATOM 711 O O . LEU A 1 89 ? 31.560 1.704 -31.581 1.00 94.75 89 LEU A O 1
ATOM 715 N N . ARG A 1 90 ? 30.544 0.545 -29.945 1.00 91.69 90 ARG A N 1
ATOM 716 C CA . ARG A 1 90 ? 31.577 -0.501 -29.862 1.00 91.69 90 ARG A CA 1
ATOM 717 C C . ARG A 1 90 ? 31.707 -1.284 -31.168 1.00 91.69 90 ARG A C 1
ATOM 719 O O . ARG A 1 90 ? 32.822 -1.559 -31.607 1.00 91.69 90 ARG A O 1
ATOM 726 N N . THR A 1 91 ? 30.583 -1.589 -31.813 1.00 93.06 91 THR A N 1
ATOM 727 C CA . THR A 1 91 ? 30.555 -2.279 -33.109 1.00 93.06 91 THR A CA 1
ATOM 728 C C . THR A 1 91 ? 31.167 -1.420 -34.218 1.00 93.06 91 THR A C 1
ATOM 730 O O . THR A 1 91 ? 31.986 -1.916 -34.989 1.00 93.06 91 THR A O 1
ATOM 733 N N . LEU A 1 92 ? 30.798 -0.137 -34.310 1.00 93.69 92 LEU A N 1
ATOM 734 C CA . LEU A 1 92 ? 31.357 0.789 -35.300 1.00 93.69 92 LEU A CA 1
ATOM 735 C C . LEU A 1 92 ? 32.862 0.970 -35.093 1.00 93.69 92 LEU A C 1
ATOM 737 O O . LEU A 1 92 ? 33.620 0.847 -36.051 1.00 93.69 92 LEU A O 1
ATOM 741 N N . LYS A 1 93 ? 33.297 1.181 -33.845 1.00 88.88 93 LYS A N 1
ATOM 742 C CA . LYS A 1 93 ? 34.719 1.265 -33.500 1.00 88.88 93 LYS A CA 1
ATOM 743 C C . LYS A 1 93 ? 35.472 0.012 -33.951 1.00 88.88 93 LYS A C 1
ATOM 745 O O . LYS A 1 93 ? 36.486 0.136 -34.627 1.00 88.88 93 LYS A O 1
ATOM 750 N N . GLY A 1 94 ? 34.950 -1.180 -33.645 1.00 87.44 94 GLY A N 1
ATOM 751 C CA . GLY A 1 94 ? 35.552 -2.447 -34.071 1.00 87.44 94 GLY A CA 1
ATOM 752 C C . GLY A 1 94 ? 35.678 -2.571 -35.593 1.00 87.44 94 GLY A C 1
ATOM 753 O O . GLY A 1 94 ? 36.737 -2.941 -36.090 1.00 87.44 94 GLY A O 1
ATOM 754 N N . LYS A 1 95 ? 34.636 -2.190 -36.344 1.00 91.88 95 LYS A N 1
ATOM 755 C CA . LYS A 1 95 ? 34.670 -2.186 -37.818 1.00 91.88 95 LYS A CA 1
ATOM 756 C C . LYS A 1 95 ? 35.718 -1.228 -38.380 1.00 91.88 95 LYS A C 1
ATOM 758 O O . LYS A 1 95 ? 36.430 -1.598 -39.308 1.00 91.88 95 LYS A O 1
ATOM 763 N N . ILE A 1 96 ? 35.820 -0.019 -37.828 1.00 89.25 96 ILE A N 1
ATOM 764 C CA . ILE A 1 96 ? 36.810 0.975 -38.262 1.00 89.25 96 ILE A CA 1
ATOM 765 C C . ILE A 1 96 ? 38.227 0.452 -38.015 1.00 89.25 96 ILE A C 1
ATOM 767 O O . ILE A 1 96 ? 39.032 0.476 -38.939 1.00 89.25 96 ILE A O 1
ATOM 771 N N . MET A 1 97 ? 38.511 -0.089 -36.822 1.00 83.62 97 MET A N 1
ATOM 772 C CA . MET A 1 97 ? 39.837 -0.644 -36.516 1.00 83.62 97 MET A CA 1
ATOM 773 C C . MET A 1 97 ? 40.189 -1.846 -37.401 1.00 83.62 97 MET A C 1
ATOM 775 O O . MET A 1 97 ? 41.344 -2.008 -37.771 1.00 83.62 97 MET A O 1
ATOM 779 N N . ALA A 1 98 ? 39.204 -2.668 -37.773 1.00 84.81 98 ALA A N 1
ATOM 780 C CA . ALA A 1 98 ? 39.418 -3.784 -38.694 1.00 84.81 98 ALA A CA 1
ATOM 781 C C . ALA A 1 98 ? 39.653 -3.333 -40.147 1.00 84.81 98 ALA A C 1
ATOM 783 O O . ALA A 1 98 ? 40.392 -3.986 -40.875 1.00 84.81 98 ALA A O 1
ATOM 784 N N . THR A 1 99 ? 39.012 -2.242 -40.580 1.00 88.88 99 THR A N 1
ATOM 785 C CA . THR A 1 99 ? 39.101 -1.751 -41.970 1.00 88.88 99 THR A CA 1
ATOM 786 C C . THR A 1 99 ? 40.336 -0.876 -42.190 1.00 88.88 99 THR A C 1
ATOM 788 O O . THR A 1 99 ? 40.915 -0.896 -43.270 1.00 88.88 99 THR A O 1
ATOM 791 N N . TYR A 1 100 ? 40.746 -0.119 -41.170 1.00 84.62 100 TYR A N 1
ATOM 792 C CA . TYR A 1 100 ? 41.877 0.806 -41.223 1.00 84.62 100 TYR A CA 1
ATOM 793 C C . TYR A 1 100 ? 42.752 0.646 -39.969 1.00 84.62 100 TYR A C 1
ATOM 795 O O . TYR A 1 100 ? 42.711 1.504 -39.080 1.00 84.62 100 TYR A O 1
ATOM 803 N N . PRO A 1 101 ? 43.530 -0.447 -39.866 1.00 75.94 101 PRO A N 1
ATOM 804 C CA . PRO A 1 101 ? 44.384 -0.699 -38.703 1.00 75.94 101 PRO A CA 1
ATOM 805 C C . PRO A 1 101 ? 45.453 0.389 -38.519 1.00 75.94 101 PRO A C 1
ATOM 807 O O . PRO A 1 101 ? 45.791 0.742 -37.393 1.00 75.94 101 PRO A O 1
ATOM 810 N N . ASP A 1 102 ? 45.902 0.996 -39.617 1.00 75.00 102 ASP A N 1
ATOM 811 C CA . ASP A 1 102 ? 46.990 1.980 -39.626 1.00 75.00 102 ASP A CA 1
ATOM 812 C C . ASP A 1 102 ? 46.512 3.409 -39.296 1.00 75.00 102 ASP A C 1
ATOM 814 O O . ASP A 1 102 ? 47.321 4.318 -39.117 1.00 75.00 102 ASP A O 1
ATOM 818 N N . ALA A 1 103 ? 45.193 3.633 -39.214 1.00 68.25 103 ALA A N 1
ATOM 819 C CA . ALA A 1 103 ? 44.607 4.957 -38.983 1.00 68.25 103 ALA A CA 1
ATOM 820 C C . ALA A 1 103 ? 44.625 5.396 -37.505 1.00 68.25 103 ALA A C 1
ATOM 822 O O . ALA A 1 103 ? 44.351 6.560 -37.211 1.00 68.25 103 ALA A O 1
ATOM 823 N N . PHE A 1 104 ? 44.935 4.489 -36.570 1.00 60.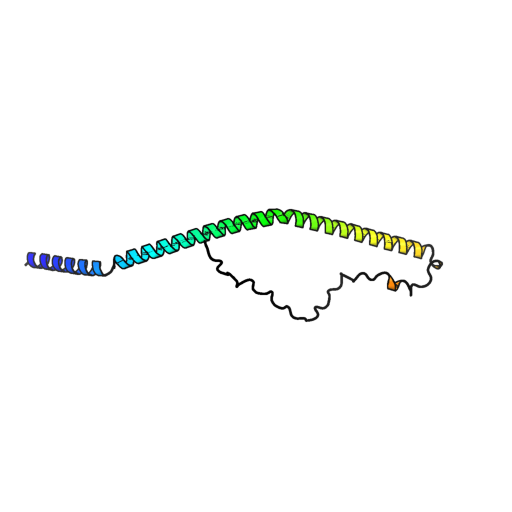66 104 PHE A N 1
ATOM 824 C CA . PHE A 1 104 ? 44.925 4.764 -35.130 1.00 60.66 104 PHE A CA 1
ATOM 825 C C . PHE A 1 104 ? 46.129 4.110 -34.419 1.00 60.66 104 PHE A C 1
ATOM 827 O O . PHE A 1 104 ? 45.980 3.010 -33.883 1.00 60.66 104 PHE A O 1
ATOM 834 N N . PRO A 1 105 ? 47.309 4.762 -34.374 1.00 57.16 105 PRO A N 1
ATOM 835 C CA . PRO A 1 105 ? 48.453 4.283 -33.592 1.00 57.16 105 PRO A CA 1
ATOM 836 C C . PRO A 1 105 ? 48.142 4.248 -32.080 1.00 57.16 105 PRO A C 1
ATOM 838 O O . PRO A 1 105 ? 47.297 5.000 -31.592 1.00 57.16 105 PRO A O 1
ATOM 841 N N . ASP A 1 106 ? 48.803 3.347 -31.346 1.00 56.22 106 ASP A N 1
ATOM 842 C CA . ASP A 1 106 ? 48.437 2.875 -30.000 1.00 56.22 106 ASP A CA 1
ATOM 843 C C . ASP A 1 106 ? 47.991 3.952 -28.982 1.00 56.22 106 ASP A C 1
ATOM 845 O O . ASP A 1 106 ? 48.778 4.690 -28.389 1.00 56.22 106 ASP A O 1
ATOM 849 N N . ASN A 1 107 ? 46.667 3.967 -28.789 1.00 55.75 107 ASN A N 1
ATOM 850 C CA . ASN A 1 107 ? 45.774 4.198 -27.635 1.00 55.75 107 ASN A CA 1
ATOM 851 C C . ASN A 1 107 ? 46.276 4.584 -26.212 1.00 55.75 107 ASN A C 1
ATOM 853 O O . ASN A 1 107 ? 45.438 4.666 -25.306 1.00 55.75 107 ASN A O 1
ATOM 857 N N . SER A 1 108 ? 47.548 4.904 -25.970 1.00 51.31 108 SER A N 1
ATOM 858 C CA . SER A 1 108 ? 48.041 5.404 -24.669 1.00 51.31 108 SER A CA 1
ATOM 859 C C . SER A 1 108 ? 47.323 6.680 -24.189 1.00 51.31 108 SER A C 1
ATOM 861 O O . SER A 1 108 ? 47.231 6.929 -22.989 1.00 51.31 108 SER A O 1
ATOM 863 N N . THR A 1 109 ? 46.720 7.440 -25.107 1.00 50.75 109 THR A N 1
ATOM 864 C CA . THR A 1 109 ? 46.004 8.699 -24.848 1.00 50.75 109 THR A CA 1
ATOM 865 C C . THR A 1 109 ? 44.482 8.566 -24.687 1.00 50.75 109 THR A C 1
ATOM 867 O O . THR A 1 109 ? 43.855 9.526 -24.256 1.00 50.75 109 THR A O 1
ATOM 870 N N . ILE A 1 110 ? 43.861 7.407 -24.968 1.00 51.75 110 ILE A N 1
ATOM 871 C CA . ILE A 1 110 ? 42.385 7.233 -24.894 1.00 51.75 110 ILE A CA 1
ATOM 872 C C . ILE A 1 110 ? 41.911 6.777 -23.497 1.00 51.75 110 ILE A C 1
ATOM 874 O O . ILE A 1 110 ? 40.716 6.774 -23.209 1.00 51.75 110 ILE A O 1
ATOM 878 N N . LYS A 1 111 ? 42.827 6.458 -22.572 1.00 49.31 111 LYS A N 1
ATOM 879 C CA . LYS A 1 111 ? 42.479 6.152 -21.167 1.00 49.31 111 LYS A CA 1
ATOM 880 C C . LYS A 1 111 ? 41.837 7.332 -20.419 1.00 49.31 111 LYS A C 1
ATOM 882 O O . LYS A 1 111 ? 41.321 7.143 -19.326 1.00 49.31 111 LYS A O 1
ATOM 887 N N . THR A 1 112 ? 41.857 8.536 -20.987 1.00 48.16 112 THR A N 1
ATOM 888 C CA . THR A 1 112 ? 41.352 9.762 -20.357 1.00 48.16 112 THR A CA 1
ATOM 889 C C . THR A 1 112 ? 39.871 10.049 -20.622 1.00 48.16 112 THR A C 1
ATOM 891 O O . THR A 1 112 ? 39.324 10.913 -19.941 1.00 48.16 112 THR A O 1
ATOM 894 N N . LEU A 1 113 ? 39.205 9.351 -21.558 1.00 49.72 113 LEU A N 1
ATOM 895 C CA . LEU A 1 113 ? 37.841 9.714 -21.983 1.00 49.72 113 LEU A CA 1
ATOM 896 C C . LEU A 1 113 ? 36.705 8.865 -21.389 1.00 49.72 113 LEU A C 1
ATOM 898 O O . LEU A 1 113 ? 35.564 9.319 -21.410 1.00 49.72 113 LEU A O 1
ATOM 902 N N . ASP A 1 114 ? 36.978 7.671 -20.852 1.00 56.41 114 ASP A N 1
ATOM 903 C CA . ASP A 1 114 ? 35.951 6.866 -20.170 1.00 56.41 114 ASP A CA 1
ATOM 904 C C . ASP A 1 114 ? 36.124 6.951 -18.650 1.00 56.41 114 ASP A C 1
ATOM 906 O O . ASP A 1 114 ? 36.626 6.042 -17.997 1.00 56.41 114 ASP A O 1
ATOM 910 N N . GLN A 1 115 ? 35.747 8.105 -18.097 1.00 53.28 115 GLN A N 1
ATOM 911 C CA . GLN A 1 115 ? 35.666 8.350 -16.651 1.00 53.28 115 GLN A CA 1
ATOM 912 C C . GLN A 1 115 ? 34.294 7.969 -16.079 1.00 53.28 115 GLN A C 1
ATOM 914 O O . GLN A 1 115 ? 33.893 8.477 -15.030 1.00 53.28 115 GLN A O 1
ATOM 919 N N . ARG A 1 116 ? 33.516 7.128 -16.769 1.00 63.16 116 ARG A N 1
ATOM 920 C CA . ARG A 1 116 ? 32.260 6.652 -16.192 1.00 63.16 116 ARG A CA 1
ATOM 921 C C . ARG A 1 116 ? 32.613 5.721 -15.030 1.00 63.16 116 ARG A C 1
ATOM 923 O O . ARG A 1 116 ? 33.344 4.758 -15.250 1.00 63.16 116 ARG A O 1
ATOM 930 N N . PRO A 1 117 ? 32.147 5.999 -13.801 1.00 52.44 117 PRO A N 1
ATOM 931 C CA . PRO A 1 117 ? 32.338 5.067 -12.703 1.00 52.44 117 PRO A CA 1
ATOM 932 C C . PRO A 1 117 ? 31.695 3.732 -13.087 1.00 52.44 117 PRO A C 1
ATOM 934 O O . PRO A 1 117 ? 30.546 3.698 -13.527 1.00 52.44 117 PRO A O 1
ATOM 937 N N . ASP A 1 118 ? 32.457 2.649 -12.960 1.00 57.16 118 ASP A N 1
ATOM 938 C CA . ASP A 1 118 ? 31.972 1.294 -13.194 1.00 57.16 118 ASP A CA 1
ATOM 939 C C . ASP A 1 118 ? 30.912 0.955 -12.133 1.00 57.16 118 ASP A C 1
ATOM 941 O O . ASP A 1 118 ? 31.218 0.827 -10.946 1.00 57.16 118 ASP A O 1
ATOM 945 N N . LEU A 1 119 ? 29.643 0.903 -12.550 1.00 57.00 119 LEU A N 1
ATOM 946 C CA . LEU A 1 119 ? 28.497 0.631 -11.677 1.00 57.00 119 LEU A CA 1
ATOM 947 C C . LEU A 1 119 ? 28.272 -0.873 -11.434 1.00 57.00 119 LEU A C 1
ATOM 949 O O . LEU A 1 119 ? 27.419 -1.216 -10.617 1.00 57.00 119 LEU A O 1
ATOM 953 N N . GLU A 1 120 ? 29.002 -1.758 -12.122 1.00 57.75 120 GLU A N 1
ATOM 954 C CA . GLU A 1 120 ? 28.847 -3.219 -12.012 1.00 57.75 120 GLU A CA 1
ATOM 955 C C . GLU A 1 120 ? 29.683 -3.817 -10.866 1.00 57.75 120 GLU A C 1
ATOM 957 O O . GLU A 1 120 ? 29.460 -4.957 -10.460 1.00 57.75 120 GLU A O 1
ATOM 962 N N . LEU A 1 121 ? 30.621 -3.051 -10.301 1.00 57.16 121 LEU A N 1
ATOM 963 C CA . LEU A 1 121 ? 31.413 -3.469 -9.148 1.00 57.16 121 LEU A CA 1
ATOM 964 C C . LEU A 1 121 ? 30.720 -3.033 -7.846 1.00 57.16 121 LEU A C 1
ATOM 966 O O . LEU A 1 121 ? 30.578 -1.829 -7.602 1.00 57.16 121 LEU A O 1
ATOM 970 N N . PRO A 1 122 ? 30.322 -3.970 -6.961 1.00 47.12 122 PRO A N 1
ATOM 971 C CA . PRO A 1 122 ? 29.912 -3.620 -5.610 1.00 47.12 122 PRO A CA 1
ATOM 972 C C . PRO A 1 122 ? 31.038 -2.823 -4.952 1.00 47.12 122 PRO A C 1
ATOM 974 O O . PRO A 1 122 ? 32.157 -3.319 -4.802 1.00 47.12 122 PRO A O 1
ATOM 977 N N . ARG A 1 123 ? 30.763 -1.570 -4.571 1.00 56.53 123 ARG A N 1
ATOM 978 C CA . ARG A 1 123 ? 31.706 -0.801 -3.753 1.00 56.53 123 ARG A CA 1
ATOM 979 C C . ARG A 1 123 ? 32.005 -1.622 -2.494 1.00 56.53 123 ARG A C 1
ATOM 981 O O . ARG A 1 123 ? 31.047 -2.080 -1.864 1.00 56.53 123 ARG A O 1
ATOM 988 N N . PRO A 1 124 ? 33.279 -1.801 -2.094 1.00 48.75 124 PRO A N 1
ATOM 989 C CA . PRO A 1 124 ? 33.571 -2.314 -0.768 1.00 48.75 124 PRO A CA 1
ATOM 990 C C . PRO A 1 124 ? 32.847 -1.400 0.214 1.00 48.75 124 PRO A C 1
ATOM 992 O O . PRO A 1 124 ? 33.018 -0.179 0.153 1.00 48.75 124 PRO A O 1
ATOM 995 N N . LEU A 1 125 ? 31.991 -1.977 1.057 1.00 49.81 125 LEU A N 1
ATOM 996 C CA . LEU A 1 125 ? 31.368 -1.269 2.166 1.00 49.81 125 LEU A CA 1
ATOM 997 C C . LEU A 1 125 ? 32.503 -0.836 3.097 1.00 49.81 125 LEU A C 1
ATOM 999 O O . LEU A 1 125 ? 32.912 -1.572 3.991 1.00 49.81 125 LEU A O 1
ATOM 1003 N N . ALA A 1 126 ? 33.083 0.329 2.818 1.00 46.94 126 ALA A N 1
ATOM 1004 C CA . ALA A 1 126 ? 34.016 0.977 3.710 1.00 46.94 126 ALA A CA 1
ATOM 1005 C C . ALA A 1 126 ? 33.234 1.274 4.988 1.00 46.94 126 ALA A C 1
ATOM 1007 O O . ALA A 1 126 ? 32.270 2.040 4.970 1.00 46.94 126 ALA A O 1
ATOM 1008 N N . GLY A 1 127 ? 33.615 0.590 6.067 1.00 54.47 127 GLY A N 1
ATOM 1009 C CA . GLY A 1 127 ? 33.050 0.785 7.390 1.00 54.47 127 GLY A CA 1
ATOM 1010 C C . GLY A 1 127 ? 33.091 2.262 7.765 1.00 54.47 127 GLY A C 1
ATOM 1011 O O . GLY A 1 127 ? 34.158 2.859 7.871 1.00 54.47 127 GLY A O 1
ATOM 1012 N N . GLY A 1 128 ? 31.913 2.841 7.945 1.00 46.59 128 GLY A N 1
ATOM 1013 C CA . GLY A 1 128 ? 31.717 4.205 8.402 1.00 46.59 128 GLY A CA 1
ATOM 1014 C C . GLY A 1 128 ? 30.314 4.302 8.976 1.00 46.59 128 GLY A C 1
ATOM 1015 O O . GLY A 1 128 ? 29.352 4.056 8.258 1.00 46.59 128 GLY A O 1
ATOM 1016 N N . SER A 1 129 ? 30.255 4.556 10.285 1.00 49.88 129 SER A N 1
ATOM 1017 C CA . SER A 1 129 ? 29.082 4.732 11.151 1.00 49.88 129 SER A CA 1
ATOM 1018 C C . SER A 1 129 ? 27.769 5.013 10.412 1.00 49.88 129 SER A C 1
ATOM 1020 O O . SER A 1 129 ? 27.589 6.082 9.831 1.00 49.88 129 SER A O 1
ATOM 1022 N N . ILE A 1 130 ? 26.829 4.066 10.474 1.00 48.72 130 ILE A N 1
ATOM 1023 C CA . ILE A 1 130 ? 25.413 4.386 10.295 1.00 48.72 130 ILE A CA 1
ATOM 1024 C C . ILE A 1 130 ? 25.008 5.061 11.598 1.00 48.72 130 ILE A C 1
ATOM 1026 O O . ILE A 1 130 ? 24.686 4.384 12.575 1.00 48.72 130 ILE A O 1
ATOM 1030 N N . ASP A 1 131 ? 25.067 6.388 11.629 1.00 51.31 131 ASP A N 1
ATOM 1031 C CA . ASP A 1 131 ? 24.380 7.118 12.681 1.00 51.31 131 ASP A CA 1
ATOM 1032 C C . ASP A 1 131 ? 22.892 6.754 12.577 1.00 51.31 131 ASP A C 1
ATOM 1034 O O . ASP A 1 131 ? 22.313 6.840 11.484 1.00 51.31 131 ASP A O 1
ATOM 1038 N N . PRO A 1 132 ? 22.264 6.267 13.662 1.00 58.91 132 PRO A N 1
ATOM 1039 C CA . PRO A 1 132 ? 20.854 5.942 13.619 1.00 58.91 132 PRO A CA 1
ATOM 1040 C C . PRO A 1 132 ? 20.076 7.217 13.271 1.00 58.91 132 PRO A C 1
ATOM 1042 O O . PRO A 1 132 ? 20.392 8.289 13.800 1.00 58.91 132 PRO A O 1
ATOM 1045 N N . PRO A 1 133 ? 19.064 7.133 12.388 1.00 53.16 133 PRO A N 1
ATOM 1046 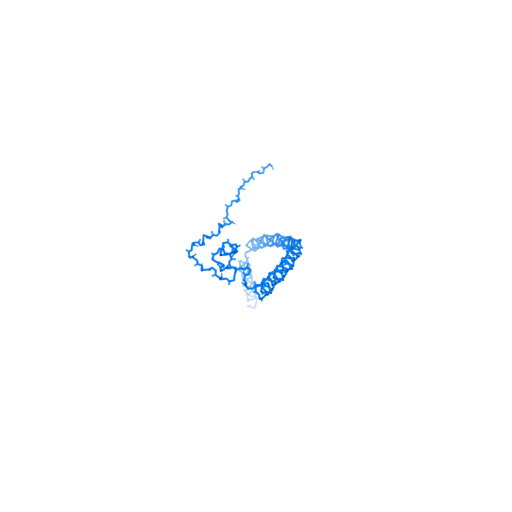C CA . PRO A 1 133 ? 18.238 8.285 12.072 1.00 53.16 133 PRO A CA 1
ATOM 1047 C C . PRO A 1 133 ? 17.655 8.855 13.373 1.00 53.16 133 PRO A C 1
ATOM 1049 O O . PRO A 1 133 ? 17.246 8.077 14.244 1.00 53.16 133 PRO A O 1
ATOM 1052 N N . PRO A 1 134 ? 17.631 10.190 13.541 1.00 48.31 134 PRO A N 1
ATOM 1053 C CA . PRO A 1 134 ? 17.119 10.797 14.756 1.00 48.31 134 PRO A CA 1
ATOM 1054 C C . PRO A 1 134 ? 15.684 10.322 14.976 1.00 48.31 134 PRO A C 1
ATOM 1056 O O . PRO A 1 134 ? 14.844 10.412 14.077 1.00 48.31 134 PRO A O 1
ATOM 1059 N N . LEU A 1 135 ? 15.420 9.784 16.169 1.00 52.03 135 LEU A N 1
ATOM 1060 C CA . LEU A 1 135 ? 14.081 9.397 16.592 1.00 52.03 135 LEU A CA 1
ATOM 1061 C C . LEU A 1 135 ? 13.175 10.620 16.451 1.00 52.03 135 LEU A C 1
ATOM 1063 O O . LEU A 1 135 ? 13.287 11.579 17.215 1.00 52.03 135 LEU A O 1
ATOM 1067 N N . ILE A 1 136 ? 12.266 10.586 15.478 1.00 52.66 136 ILE A N 1
ATOM 1068 C CA . ILE A 1 136 ? 11.187 11.566 15.356 1.00 52.66 136 ILE A CA 1
ATOM 1069 C C . ILE A 1 136 ? 10.158 11.238 16.443 1.00 52.66 136 ILE A C 1
ATOM 1071 O O . ILE A 1 136 ? 9.074 10.731 16.178 1.00 52.66 136 ILE A O 1
ATOM 1075 N N . TYR A 1 137 ? 10.537 11.452 17.701 1.00 52.53 137 TYR A N 1
ATOM 1076 C CA . TYR A 1 137 ? 9.633 11.391 18.838 1.00 52.53 137 TYR A CA 1
ATOM 1077 C C . TYR A 1 137 ? 10.170 12.259 19.977 1.00 52.53 137 TYR A C 1
ATOM 1079 O O . TYR A 1 137 ? 10.835 11.760 20.875 1.00 52.53 137 TYR A O 1
ATOM 1087 N N . ALA A 1 138 ? 9.911 13.570 19.907 1.00 50.09 138 ALA A N 1
ATOM 1088 C CA . ALA A 1 138 ? 9.645 14.451 21.056 1.00 50.09 138 ALA A CA 1
ATOM 1089 C C . ALA A 1 138 ? 9.726 15.931 20.643 1.00 50.09 138 ALA A C 1
ATOM 1091 O O . ALA A 1 138 ? 10.781 16.544 20.739 1.00 50.09 138 ALA A O 1
ATOM 1092 N N . ALA A 1 139 ? 8.598 16.520 20.236 1.00 41.41 139 ALA A N 1
ATOM 1093 C CA . ALA A 1 139 ? 8.309 17.941 20.468 1.00 41.41 139 ALA A CA 1
ATOM 1094 C C . ALA A 1 139 ? 6.831 18.245 20.165 1.00 41.41 139 ALA A C 1
ATOM 1096 O O . ALA A 1 139 ? 6.502 19.010 19.263 1.00 41.41 139 ALA A O 1
ATOM 1097 N N . ARG A 1 140 ? 5.910 17.667 20.946 1.00 46.00 140 ARG A N 1
ATOM 1098 C CA . ARG A 1 140 ? 4.609 18.314 21.154 1.00 46.00 140 ARG A CA 1
ATOM 1099 C C . ARG A 1 140 ? 4.890 19.554 22.006 1.00 46.00 140 ARG A C 1
ATOM 1101 O O . ARG A 1 140 ? 4.991 19.453 23.225 1.00 46.00 140 ARG A O 1
ATOM 1108 N N . ARG A 1 141 ? 5.073 20.707 21.365 1.00 48.16 141 ARG A N 1
ATOM 1109 C CA . ARG A 1 141 ? 4.989 22.006 22.038 1.00 48.16 141 ARG A CA 1
ATOM 1110 C C . ARG A 1 141 ? 3.500 22.262 22.335 1.00 48.16 141 ARG A C 1
ATOM 1112 O O . ARG A 1 141 ? 2.697 22.096 21.416 1.00 48.16 141 ARG A O 1
ATOM 1119 N N . PRO A 1 142 ? 3.089 22.605 23.566 1.00 49.03 142 PRO A N 1
ATOM 1120 C CA . PRO A 1 142 ? 1.732 23.067 23.805 1.00 49.03 142 PRO A CA 1
ATOM 1121 C C . PRO A 1 142 ? 1.662 24.524 23.340 1.00 49.03 142 PRO A C 1
ATOM 1123 O O . PRO A 1 142 ? 2.112 25.424 24.042 1.00 49.03 142 PRO A O 1
ATOM 1126 N N . GLU A 1 143 ? 1.164 24.749 22.127 1.00 53.69 143 GLU A N 1
ATOM 1127 C CA . GLU A 1 143 ? 0.705 26.080 21.736 1.00 53.69 143 GLU A CA 1
ATOM 1128 C C . GLU A 1 143 ? -0.653 26.315 22.414 1.00 53.69 143 GLU A C 1
ATOM 1130 O O . GLU A 1 143 ? -1.563 25.485 22.367 1.00 53.69 143 GLU A O 1
ATOM 1135 N N . SER A 1 144 ? -0.715 27.427 23.134 1.00 52.31 144 SER A N 1
ATOM 1136 C CA . SER A 1 144 ? -1.861 27.975 23.845 1.00 52.31 144 SER A CA 1
ATOM 1137 C C . SER A 1 144 ? -3.071 28.169 22.928 1.00 52.31 144 SER A C 1
ATOM 1139 O O . SER A 1 144 ? -2.959 28.804 21.881 1.00 52.31 144 SER A O 1
ATOM 1141 N N . PHE A 1 145 ? -4.228 27.677 23.365 1.00 44.12 145 PHE A N 1
ATOM 1142 C CA . PHE A 1 145 ? -5.536 28.053 22.826 1.00 44.12 145 PHE A CA 1
ATOM 1143 C C . PHE A 1 145 ? -5.861 29.521 23.163 1.00 44.12 145 PHE A C 1
ATOM 1145 O O . PHE A 1 145 ? -5.604 29.929 24.300 1.00 44.12 145 PHE A O 1
ATOM 1152 N N . PRO A 1 146 ? -6.467 30.296 22.246 1.00 65.25 146 PRO A N 1
ATOM 1153 C CA . PRO A 1 146 ? -7.502 31.257 22.606 1.00 65.25 146 PRO A CA 1
ATOM 1154 C C . PRO A 1 146 ? -8.854 30.565 22.844 1.00 65.25 146 PRO A C 1
ATOM 1156 O O . PRO A 1 146 ? -9.149 29.562 22.149 1.00 65.25 146 PRO A O 1
#

Secondary structure (DSSP, 8-state):
-HHHHHHHHHHHHHHHHHHHHHSS-HHHHHHHHHHHHHHHHHHHHHHHHHHHHHHHHHHHHHHHHHHHHHHHHHHHHHHHHHHHHHHHHHHHHHHHHHH-GGGS---TTGGGS-----SSSPPP------PPPP--------PPP-

Organism: Striga hermonthica (NCBI:txid68872)

Radius of gyration: 41.82 Å; chains: 1; bounding box: 92×60×110 Å

Foldseek 3Di:
DVVVVVVVVVVVVVVVVVVVVVVDDPVVVVVVVVVVVVVVVVVVVVVVVVVVVVVVVVVVCVVCVVVVVVVVVVVVVVVVVVVVVVVVVVVVVVVCCVVCVPPDPDDPPVVPPPPDPDPVDDDPPPDDDPPDDPPPDDDPDPDDDD

Sequence (146 aa):
MADSKSESMRSAAEELSREFKTLVDSQDLESLRQSQNLILGRLQDSNAVLSHFNEYSENCFAEVSPDFAKHTRLLKSMKSDLDYIFLKLRTLKGKIMATYPDAFPDNSTIKTLDQRPDLELPRPLAGGSIDPPPLIYAARRPESFP

pLDDT: mean 80.92, std 19.83, range [41.41, 98.62]